Protein AF-A0A9E4L6U8-F1 (afdb_monomer)

Radius of gyration: 39.0 Å; Cα contacts (8 Å, |Δi|>4): 25; chains: 1; bounding box: 118×42×71 Å

Sequence (115 aa):
EVFLGHSITQQKNVSEQTAHKIDLEVRKIIDEAYGRARGILTDNLESLHRLANALLEYESLNGEEIAAVLKGEAVARPDDDEPVVTQGRRGTVPSSSRRKGKPPPDLEPHPQPGS

Secondary structure (DSSP, 8-state):
-----SSS-------HHHHHHHHHHHHHHHHHHHHHHHHHHHHTHHHHHHHHHHHHHHS---HHHHHHHHHTPPP--TTTTS---------S---------PPPP----PPPPP-

Foldseek 3Di:
DDDPDDPDPPPVPQDPVRVVVVVVVVVVVVVVVVVVVVVVCVVLVVLVVLVVVLCVVPVDDDPVQSVCSSVVHHRDDPPPPDPPPPPDDDDPDDDDDDDDDDDDDDDDDDDDDDD

Nearest PDB structures (foldseek):
  7wi4-assembly1_C  TM=8.867E-01  e=2.699E-02  Escherichia coli K-12
  6az0-assembly1_B  TM=8.946E-01  e=4.059E-02  Saccharomyces cerevisiae RM11-1a
  8xqx-assembly1_B  TM=6.616E-01  e=9.182E-02  Chlamydomonas reinhardtii

pLDDT: mean 76.44, std 20.66, range [40.47, 98.69]

Structure (mmCIF, N/CA/C/O backbone):
data_AF-A0A9E4L6U8-F1
#
_entry.id   AF-A0A9E4L6U8-F1
#
loop_
_atom_site.group_PDB
_atom_site.id
_atom_site.type_symbol
_atom_site.label_atom_id
_atom_site.label_alt_id
_atom_site.label_comp_id
_atom_site.label_asym_id
_atom_site.label_entity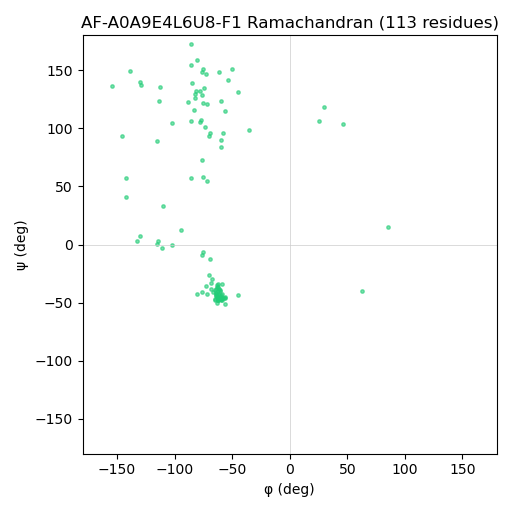_id
_atom_site.label_seq_id
_atom_site.pdbx_PDB_ins_code
_atom_site.Cartn_x
_atom_site.Cartn_y
_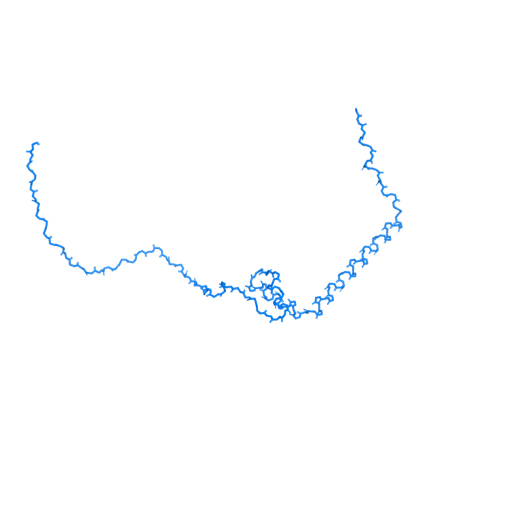atom_site.Cartn_z
_atom_site.occupancy
_atom_site.B_iso_or_equiv
_atom_site.auth_seq_id
_atom_site.auth_comp_id
_atom_site.auth_asym_id
_atom_site.auth_atom_id
_atom_site.pdbx_PDB_model_num
ATOM 1 N N . GLU A 1 1 ? 8.497 18.665 49.519 1.00 40.56 1 GLU A N 1
ATOM 2 C CA . GLU A 1 1 ? 7.854 17.354 49.309 1.00 40.56 1 GLU A CA 1
ATOM 3 C C . GLU A 1 1 ? 6.754 17.473 48.259 1.00 40.56 1 GLU A C 1
ATOM 5 O O . GLU A 1 1 ? 6.085 18.494 48.216 1.00 40.56 1 GLU A O 1
ATOM 10 N N . VAL A 1 2 ? 6.691 16.453 47.394 1.00 48.38 2 VAL A N 1
ATOM 11 C CA . VAL A 1 2 ? 5.609 15.944 46.521 1.00 48.38 2 VAL A CA 1
ATOM 12 C C . VAL A 1 2 ? 4.546 16.914 45.977 1.00 48.38 2 VAL A C 1
ATOM 14 O O . VAL A 1 2 ? 3.687 17.370 46.714 1.00 48.38 2 VAL A O 1
ATOM 17 N N . PHE A 1 3 ? 4.475 17.036 44.644 1.00 48.69 3 PHE A N 1
ATOM 18 C CA . PHE A 1 3 ? 3.198 17.183 43.920 1.00 48.69 3 PHE A CA 1
ATOM 19 C C . PHE A 1 3 ? 3.232 16.402 42.589 1.00 48.69 3 PHE A C 1
ATOM 21 O O . PHE A 1 3 ? 3.046 16.928 41.496 1.00 48.69 3 PHE A O 1
ATOM 28 N N . LEU A 1 4 ? 3.494 15.095 42.695 1.00 59.97 4 LEU A N 1
ATOM 29 C CA . LEU A 1 4 ? 3.406 14.111 41.608 1.00 59.97 4 LEU A CA 1
ATOM 30 C C . LEU A 1 4 ? 1.960 13.586 41.499 1.00 59.97 4 LEU A C 1
ATOM 32 O O . LEU A 1 4 ? 1.704 12.403 41.692 1.00 59.97 4 LEU A O 1
ATOM 36 N N . GLY A 1 5 ? 0.995 14.490 41.307 1.00 57.69 5 GLY A N 1
ATOM 37 C CA . GLY A 1 5 ? -0.426 14.181 41.524 1.00 57.69 5 GLY A CA 1
ATOM 38 C C . GLY A 1 5 ? -1.399 14.603 40.427 1.00 57.69 5 GLY A C 1
ATOM 39 O O . GLY A 1 5 ? -2.593 14.412 40.613 1.00 57.69 5 GLY A O 1
ATOM 40 N N . HIS A 1 6 ? -0.943 15.174 39.305 1.00 53.38 6 HIS A N 1
ATOM 41 C CA . HIS A 1 6 ? -1.864 15.697 38.280 1.00 53.38 6 HIS A CA 1
ATOM 42 C C . HIS A 1 6 ? -1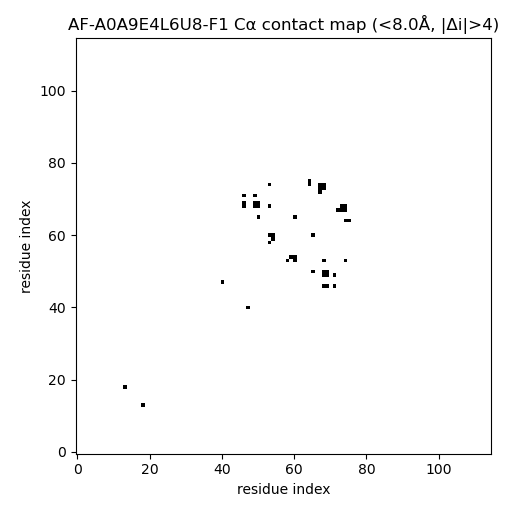.835 14.980 36.923 1.00 53.38 6 HIS A C 1
ATOM 44 O O . HIS 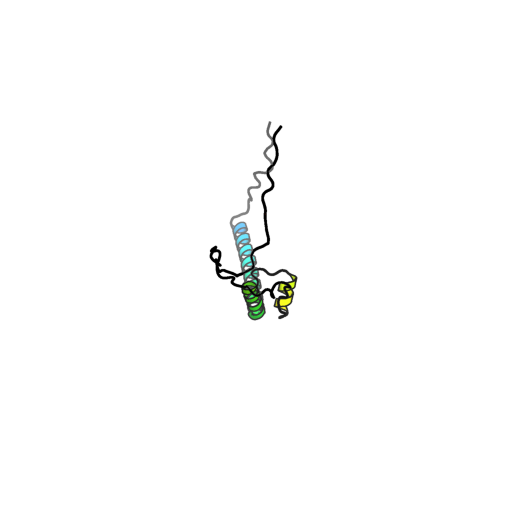A 1 6 ? -2.575 15.371 36.026 1.00 53.38 6 HIS A O 1
ATOM 50 N N . SER A 1 7 ? -1.039 13.914 36.763 1.00 54.62 7 SER A N 1
ATOM 51 C CA . SER A 1 7 ? -0.855 13.287 35.438 1.00 54.62 7 SER A CA 1
ATOM 52 C C . SER A 1 7 ? -1.041 11.767 35.387 1.00 54.62 7 SER A C 1
ATOM 54 O O . SER A 1 7 ? -0.783 11.180 34.343 1.00 54.62 7 SER A O 1
ATOM 56 N N . ILE A 1 8 ? -1.497 11.112 36.464 1.00 56.06 8 ILE A N 1
ATOM 57 C CA . ILE A 1 8 ? -1.632 9.636 36.505 1.00 56.06 8 ILE A CA 1
ATOM 58 C C . ILE A 1 8 ? -3.074 9.116 36.640 1.00 56.06 8 ILE A C 1
ATOM 60 O O . ILE A 1 8 ? -3.297 7.911 36.605 1.00 56.06 8 ILE A O 1
ATOM 64 N N . THR A 1 9 ? -4.085 9.987 36.694 1.00 52.75 9 THR A N 1
ATOM 65 C CA . THR A 1 9 ? -5.476 9.550 36.940 1.00 52.75 9 THR A CA 1
ATOM 66 C C . THR A 1 9 ? -6.538 10.306 36.143 1.00 52.75 9 THR A C 1
ATOM 68 O O . THR A 1 9 ? -7.658 10.483 36.612 1.00 52.75 9 THR A O 1
ATOM 71 N N . GLN A 1 10 ? -6.290 10.612 34.865 1.00 53.94 10 GLN A N 1
ATOM 72 C CA . GLN A 1 10 ? -7.402 10.431 33.922 1.00 53.94 10 GLN A CA 1
ATOM 73 C C . GLN A 1 10 ? -7.530 8.932 33.643 1.00 53.94 10 GLN A C 1
ATOM 75 O O . GLN A 1 10 ? -7.169 8.433 32.579 1.00 53.94 10 GLN A O 1
ATOM 80 N N . GLN A 1 11 ? -8.042 8.190 34.631 1.00 58.09 11 GLN A N 1
ATOM 81 C CA . GLN A 1 11 ? -8.728 6.948 34.312 1.00 58.09 11 GLN A CA 1
ATOM 82 C C . GLN A 1 11 ? -9.836 7.339 33.339 1.00 58.09 11 GLN A C 1
ATOM 84 O O . GLN A 1 11 ? -10.712 8.144 33.661 1.00 58.09 11 GLN A O 1
ATOM 89 N N . LYS A 1 12 ? -9.726 6.844 32.107 1.00 59.69 12 LYS A N 1
ATOM 90 C CA . LYS A 1 12 ? -10.744 6.996 31.078 1.00 59.69 12 LYS A CA 1
ATOM 91 C C . LYS A 1 12 ? -12.030 6.385 31.631 1.00 59.69 12 LYS A C 1
ATOM 93 O O . LYS A 1 12 ? -12.223 5.180 31.540 1.00 59.69 12 LYS A O 1
ATOM 98 N N . ASN A 1 13 ? -12.903 7.215 32.198 1.00 60.69 13 ASN A N 1
ATOM 99 C CA . ASN A 1 13 ? -14.271 6.853 32.566 1.00 60.69 13 ASN A CA 1
ATOM 100 C C . ASN A 1 13 ? -15.111 6.712 31.284 1.00 60.69 13 ASN A C 1
ATOM 102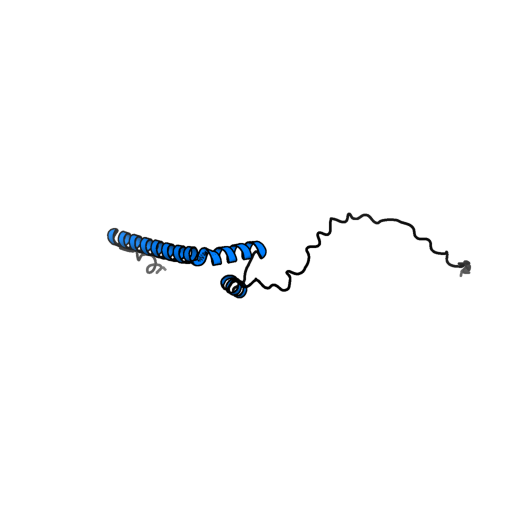 O O . ASN A 1 13 ? -16.102 7.408 31.082 1.00 60.69 13 ASN A O 1
ATOM 106 N N . VAL A 1 14 ? -14.652 5.875 30.357 1.00 64.50 14 VAL A N 1
ATOM 107 C CA . VAL A 1 14 ? -15.374 5.530 29.139 1.00 64.50 14 VAL A CA 1
ATOM 108 C C . VAL A 1 14 ? -16.245 4.343 29.515 1.00 64.50 14 VAL A C 1
ATOM 110 O O . VAL A 1 14 ? -15.741 3.340 30.012 1.00 64.50 14 VAL A O 1
ATOM 113 N N . SER A 1 15 ? -17.560 4.468 29.338 1.00 83.12 15 SER A N 1
ATOM 114 C CA . SER A 1 15 ? -18.463 3.350 29.610 1.00 83.12 15 SER A CA 1
ATOM 115 C C . SER A 1 15 ? -18.134 2.168 28.694 1.00 83.12 15 SER A C 1
ATOM 117 O O . SER A 1 15 ? -17.746 2.380 27.546 1.00 83.12 15 SER A O 1
ATOM 119 N N . GLU A 1 16 ? -18.352 0.938 29.163 1.00 86.00 16 GLU A N 1
ATOM 120 C CA . GLU A 1 16 ? -18.229 -0.298 28.363 1.00 86.00 16 GLU A CA 1
ATOM 121 C C . GLU A 1 16 ? -18.897 -0.165 26.987 1.00 86.00 16 GLU A C 1
ATOM 123 O O . GLU A 1 16 ? -18.317 -0.477 25.951 1.00 86.00 16 GLU A O 1
ATOM 128 N N . GLN A 1 17 ? -20.098 0.419 26.950 1.00 88.56 17 GLN A N 1
ATOM 129 C CA . GLN A 1 17 ? -20.824 0.658 25.703 1.00 88.56 17 GLN A CA 1
ATOM 130 C C . GLN A 1 17 ? -20.085 1.615 24.753 1.00 88.56 17 GLN A C 1
ATOM 132 O O . GLN A 1 17 ? -20.153 1.460 23.535 1.00 88.56 17 GLN A O 1
ATOM 137 N N . THR A 1 18 ? -19.408 2.628 25.291 1.00 90.94 18 THR A N 1
ATOM 138 C CA . THR A 1 18 ? -18.637 3.588 24.494 1.00 90.94 18 THR A CA 1
ATOM 139 C C . THR A 1 18 ? -17.322 2.971 24.025 1.00 90.94 18 THR A C 1
ATOM 141 O O . THR A 1 18 ? -16.969 3.143 22.863 1.00 90.94 18 THR A O 1
ATOM 144 N N . ALA A 1 19 ? -16.641 2.200 24.878 1.00 92.62 19 ALA A N 1
ATOM 145 C CA . ALA A 1 19 ? -15.444 1.446 24.506 1.00 92.62 19 ALA A CA 1
ATOM 146 C C . ALA A 1 19 ? -15.750 0.448 23.378 1.00 92.62 19 ALA A C 1
ATOM 148 O O . ALA A 1 19 ? -15.076 0.450 22.353 1.00 92.62 19 ALA A O 1
ATOM 149 N N . HIS A 1 20 ? -16.858 -0.289 23.492 1.00 94.25 20 HIS A N 1
ATOM 150 C CA . HIS A 1 20 ? -17.309 -1.211 22.455 1.00 94.25 20 HIS A CA 1
ATOM 151 C C . HIS A 1 20 ? -17.569 -0.516 21.110 1.00 94.25 20 HIS A C 1
ATOM 153 O O . HIS A 1 20 ? -17.168 -1.016 20.061 1.00 94.25 20 HIS A O 1
ATOM 159 N N . LYS A 1 21 ? -18.205 0.665 21.121 1.00 96.94 21 LYS A N 1
ATOM 160 C CA . LYS A 1 21 ? -18.409 1.463 19.898 1.00 96.94 21 LYS A CA 1
ATOM 161 C C . LYS A 1 21 ? -17.084 1.891 19.267 1.00 96.94 21 LYS A C 1
ATOM 163 O O . LYS A 1 21 ? -16.966 1.848 18.048 1.00 96.94 21 LYS A O 1
ATOM 168 N N . ILE A 1 22 ? -16.100 2.283 20.079 1.00 95.94 22 ILE A N 1
ATOM 169 C CA . ILE A 1 22 ? -14.766 2.651 19.589 1.00 95.94 22 ILE A CA 1
ATOM 170 C C . ILE A 1 22 ? -14.109 1.451 18.904 1.00 95.94 22 ILE A C 1
ATOM 172 O O . ILE A 1 22 ? -13.643 1.588 17.776 1.00 95.94 22 ILE A O 1
ATOM 176 N N . ASP A 1 23 ? -14.123 0.276 19.532 1.00 96.44 23 ASP A N 1
ATOM 177 C CA . ASP A 1 23 ? -13.506 -0.928 18.965 1.00 96.44 23 ASP A CA 1
ATOM 178 C C . ASP A 1 23 ? -14.144 -1.338 17.630 1.00 96.44 23 ASP A C 1
ATOM 180 O O . ASP A 1 23 ? -13.443 -1.748 16.700 1.00 96.44 23 ASP A O 1
ATOM 184 N N . LEU A 1 24 ? -15.469 -1.197 17.509 1.00 98.00 24 LEU A N 1
ATOM 185 C CA . LEU A 1 24 ? -16.182 -1.459 16.258 1.00 98.00 24 LEU A CA 1
ATOM 186 C C . LEU A 1 24 ? -15.753 -0.505 15.138 1.00 98.00 24 LEU A C 1
ATOM 188 O O . LEU A 1 24 ? -15.492 -0.961 14.025 1.00 98.00 24 LEU A O 1
ATOM 192 N N . GLU A 1 25 ? -15.637 0.793 15.420 1.00 98.12 25 GLU A N 1
ATOM 193 C CA . GLU A 1 25 ? -15.187 1.766 14.417 1.00 98.12 25 GLU A CA 1
ATOM 194 C C . GLU A 1 25 ? -13.716 1.564 14.043 1.00 98.12 25 GLU A C 1
ATOM 196 O O . GLU A 1 25 ? -13.364 1.642 12.868 1.00 98.12 25 GLU A O 1
ATOM 201 N N . VAL A 1 26 ? -12.855 1.221 15.007 1.00 98.38 26 VAL A N 1
ATOM 202 C CA . VAL A 1 26 ? -11.453 0.880 14.726 1.00 98.38 26 VAL A CA 1
ATOM 203 C C . VAL A 1 26 ? -11.373 -0.321 13.787 1.00 98.38 26 VAL A C 1
ATOM 205 O O . VAL A 1 26 ? -10.656 -0.266 12.787 1.00 98.38 26 VAL A O 1
ATOM 208 N N . ARG A 1 27 ? -12.135 -1.388 14.062 1.00 98.44 27 ARG A N 1
ATOM 209 C CA . ARG A 1 27 ? -12.191 -2.562 13.181 1.00 98.44 27 ARG A CA 1
ATOM 210 C C . ARG A 1 27 ? -12.662 -2.182 11.783 1.00 98.44 27 ARG A C 1
ATOM 212 O O . ARG A 1 27 ? -12.003 -2.539 10.813 1.00 98.44 27 ARG A O 1
ATOM 219 N N . LYS A 1 28 ? -13.747 -1.417 11.683 1.00 98.56 28 LYS A N 1
ATOM 220 C CA . LYS A 1 28 ? -14.290 -0.960 10.403 1.00 98.56 28 LYS A CA 1
ATOM 221 C C . LYS A 1 28 ? -13.250 -0.189 9.583 1.00 98.56 28 LYS A C 1
ATOM 223 O O . LYS A 1 28 ? -13.072 -0.486 8.407 1.00 98.56 28 LYS A O 1
ATOM 228 N N . ILE A 1 29 ? -12.521 0.742 10.202 1.00 98.69 29 ILE A N 1
ATOM 229 C CA . ILE A 1 29 ? -11.460 1.509 9.530 1.00 98.69 29 ILE A CA 1
ATOM 230 C C . ILE A 1 29 ? -10.363 0.580 8.995 1.00 98.69 29 ILE A C 1
ATOM 232 O O . ILE A 1 29 ? -9.898 0.758 7.867 1.00 98.69 29 ILE A O 1
ATOM 236 N N . ILE A 1 30 ? -9.943 -0.408 9.791 1.00 98.62 30 ILE A N 1
ATOM 237 C CA . ILE A 1 30 ? -8.909 -1.370 9.391 1.00 98.62 30 ILE A CA 1
ATOM 238 C C . ILE A 1 30 ? -9.397 -2.235 8.227 1.00 98.62 30 ILE A C 1
ATOM 240 O O . ILE A 1 30 ? -8.676 -2.376 7.240 1.00 98.62 30 ILE A O 1
ATOM 244 N N . ASP A 1 31 ? -10.615 -2.766 8.309 1.00 98.62 31 ASP A N 1
ATOM 245 C CA . ASP A 1 31 ? -11.191 -3.627 7.274 1.00 98.62 31 ASP A CA 1
ATOM 246 C C . ASP A 1 31 ? -11.368 -2.866 5.950 1.00 98.62 31 ASP A C 1
ATOM 248 O O . ASP A 1 31 ? -11.019 -3.374 4.882 1.00 98.62 31 ASP A O 1
ATOM 252 N N . GLU A 1 32 ? -11.826 -1.612 6.005 1.00 98.69 32 GLU A N 1
ATOM 253 C CA . GLU A 1 32 ? -11.928 -0.735 4.835 1.00 98.69 32 GLU A CA 1
ATOM 254 C C . GLU A 1 32 ? -10.550 -0.420 4.237 1.00 98.69 32 GLU A C 1
ATOM 256 O O . GLU A 1 32 ? -10.366 -0.480 3.019 1.00 98.69 32 GLU A O 1
ATOM 261 N N . ALA A 1 33 ? -9.554 -0.099 5.069 1.00 98.62 33 ALA A N 1
ATOM 262 C CA . ALA A 1 33 ? -8.195 0.166 4.606 1.00 98.62 33 ALA A CA 1
ATOM 263 C C . ALA A 1 33 ? -7.559 -1.075 3.963 1.00 98.62 33 ALA A C 1
ATOM 265 O O . ALA A 1 33 ? -6.959 -0.965 2.892 1.00 98.62 33 ALA A O 1
ATOM 266 N N . TYR A 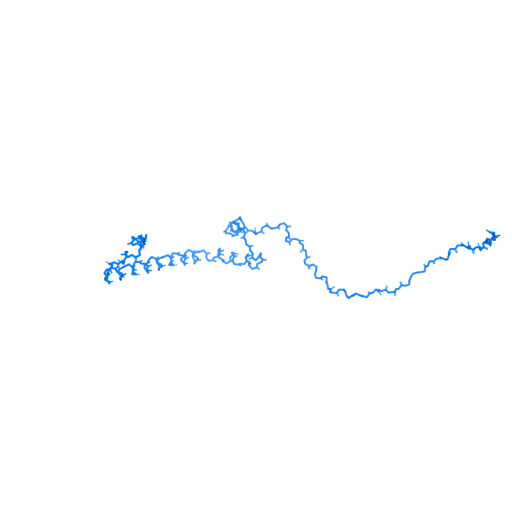1 34 ? -7.738 -2.249 4.571 1.00 98.62 34 TYR A N 1
ATOM 267 C CA . TYR A 1 34 ? -7.283 -3.523 4.026 1.00 98.62 34 TYR A CA 1
ATOM 268 C C . TYR A 1 34 ? -7.964 -3.830 2.691 1.00 98.62 34 TYR A C 1
ATOM 270 O O . TYR A 1 34 ? -7.286 -4.146 1.714 1.00 98.62 34 TYR A O 1
ATOM 278 N N . GLY A 1 35 ? -9.290 -3.681 2.623 1.00 98.62 35 GLY A N 1
ATOM 279 C CA . GLY A 1 35 ? -10.062 -3.878 1.400 1.00 98.62 35 GLY A CA 1
ATOM 280 C C . GLY A 1 35 ? -9.580 -2.976 0.265 1.00 98.62 35 GLY A C 1
ATOM 281 O O . GLY A 1 35 ? -9.336 -3.462 -0.838 1.00 98.62 35 GLY A O 1
ATOM 282 N N . ARG A 1 36 ? -9.352 -1.685 0.546 1.00 98.62 36 ARG A N 1
ATOM 283 C CA . ARG A 1 36 ? -8.788 -0.740 -0.431 1.00 98.62 36 ARG A CA 1
ATOM 284 C C . ARG A 1 36 ? -7.382 -1.133 -0.873 1.00 98.62 36 ARG A C 1
ATOM 286 O O . ARG A 1 36 ? -7.120 -1.152 -2.070 1.00 98.62 36 ARG A O 1
ATOM 293 N N . ALA A 1 37 ? -6.488 -1.454 0.063 1.00 98.44 37 ALA A N 1
ATOM 294 C CA . ALA A 1 37 ? -5.117 -1.843 -0.260 1.00 98.44 37 ALA A CA 1
ATOM 295 C C . ALA A 1 37 ? -5.085 -3.112 -1.122 1.00 98.44 37 ALA A C 1
ATOM 297 O O . ALA A 1 37 ? -4.422 -3.143 -2.156 1.00 98.44 37 ALA A O 1
ATOM 298 N N . ARG A 1 38 ? -5.861 -4.132 -0.738 1.00 98.44 38 ARG A N 1
ATOM 299 C CA . ARG A 1 38 ? -6.008 -5.368 -1.508 1.00 98.44 38 ARG A CA 1
ATOM 300 C C . ARG A 1 38 ? -6.562 -5.090 -2.901 1.00 98.44 38 ARG A C 1
ATOM 302 O O . ARG A 1 38 ? -5.990 -5.602 -3.851 1.00 98.44 38 ARG A O 1
ATOM 309 N N . GLY A 1 39 ? -7.607 -4.267 -3.015 1.00 98.62 39 GLY A N 1
ATOM 310 C CA . GLY A 1 39 ? -8.182 -3.858 -4.300 1.00 98.62 39 GLY A CA 1
ATOM 311 C C . GLY A 1 39 ? -7.143 -3.212 -5.216 1.00 98.62 39 GLY A C 1
ATOM 312 O O . GLY A 1 39 ? -6.928 -3.685 -6.324 1.00 98.62 39 GLY A O 1
ATOM 313 N N . ILE A 1 40 ? -6.404 -2.218 -4.715 1.00 98.31 40 ILE A N 1
ATOM 314 C CA . ILE A 1 40 ? -5.332 -1.554 -5.475 1.00 98.31 40 ILE A CA 1
ATOM 315 C C . ILE A 1 40 ? -4.288 -2.568 -5.963 1.00 98.31 40 ILE A C 1
ATOM 317 O O . ILE A 1 40 ? -3.888 -2.519 -7.125 1.00 98.31 40 ILE A O 1
ATOM 321 N N . LEU A 1 41 ? -3.856 -3.496 -5.103 1.00 97.81 41 LEU A N 1
ATOM 322 C CA . LEU A 1 41 ? -2.867 -4.512 -5.470 1.00 97.81 41 LEU A CA 1
ATOM 323 C C . LEU A 1 41 ? -3.401 -5.505 -6.510 1.00 97.81 41 LEU A C 1
ATOM 325 O O . LEU A 1 41 ? -2.671 -5.865 -7.429 1.00 97.81 41 LEU A O 1
ATOM 329 N N . THR A 1 42 ? -4.657 -5.943 -6.385 1.00 97.56 42 THR A N 1
ATOM 330 C CA . THR A 1 42 ? -5.271 -6.887 -7.331 1.00 97.56 42 THR A CA 1
ATOM 331 C C . THR A 1 42 ? -5.594 -6.247 -8.673 1.00 97.56 42 THR A C 1
ATOM 333 O O . THR A 1 42 ? -5.426 -6.893 -9.701 1.00 97.56 42 THR A O 1
ATOM 336 N N . ASP A 1 43 ? -6.005 -4.981 -8.686 1.00 98.19 43 ASP A N 1
ATOM 337 C CA . ASP A 1 43 ? -6.302 -4.253 -9.923 1.00 98.19 43 ASP A CA 1
ATOM 338 C C . ASP A 1 43 ? -5.015 -3.958 -10.714 1.00 98.19 43 ASP A C 1
ATOM 340 O O . ASP A 1 43 ? -5.035 -3.862 -11.938 1.00 98.19 43 ASP A O 1
ATOM 344 N N . ASN A 1 44 ? -3.874 -3.874 -10.019 1.00 96.88 44 ASN A N 1
ATOM 345 C CA . ASN A 1 44 ? -2.548 -3.620 -10.590 1.00 96.88 44 ASN A CA 1
ATOM 346 C C . ASN A 1 44 ? -1.636 -4.859 -10.526 1.00 96.88 44 ASN A C 1
ATOM 348 O O . ASN A 1 44 ? -0.420 -4.734 -10.369 1.00 96.88 44 ASN A O 1
ATOM 352 N N . LEU A 1 45 ? -2.212 -6.060 -10.642 1.00 97.38 45 LEU A N 1
ATOM 353 C CA . LEU A 1 45 ? -1.500 -7.329 -10.439 1.00 97.38 45 LEU A CA 1
ATOM 354 C C . LEU A 1 45 ? -0.303 -7.510 -11.383 1.00 97.38 45 LEU A C 1
ATOM 356 O 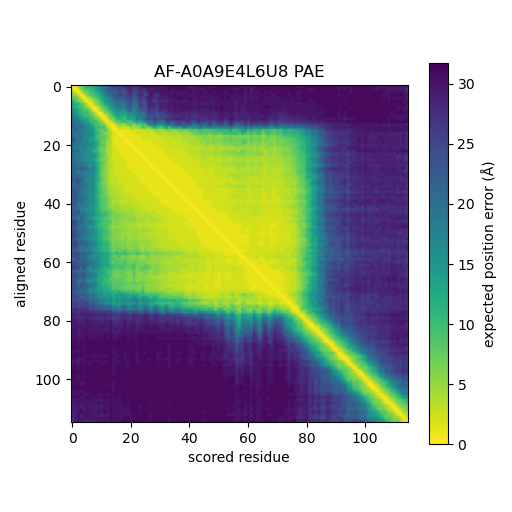O . LEU A 1 45 ? 0.728 -8.052 -10.992 1.00 97.38 45 LEU A O 1
ATOM 360 N N . GLU A 1 46 ? -0.408 -7.010 -12.614 1.00 96.06 46 GLU A N 1
ATOM 361 C CA . GLU A 1 46 ? 0.694 -7.040 -13.575 1.00 96.06 46 GLU A CA 1
ATOM 362 C C . GLU A 1 46 ? 1.881 -6.183 -13.107 1.00 96.06 46 GLU A C 1
ATOM 364 O O . GLU A 1 46 ? 3.017 -6.654 -13.072 1.00 96.06 46 GLU A O 1
ATOM 369 N N . SER A 1 47 ? 1.619 -4.947 -12.674 1.00 95.81 47 SER A N 1
ATOM 370 C CA . SER A 1 47 ? 2.632 -4.046 -12.114 1.00 95.81 47 SER A CA 1
ATOM 371 C C . SER A 1 47 ? 3.248 -4.609 -10.829 1.00 95.81 47 SER A C 1
ATOM 373 O O . SER A 1 47 ? 4.453 -4.484 -10.616 1.00 95.81 47 SER A O 1
ATOM 375 N N . LEU A 1 48 ? 2.442 -5.278 -9.995 1.00 97.19 48 LEU A N 1
ATOM 376 C CA . LEU A 1 48 ? 2.911 -5.980 -8.800 1.00 97.19 48 LEU A CA 1
ATOM 377 C C . LEU A 1 48 ? 3.894 -7.102 -9.157 1.00 97.19 48 LEU A C 1
ATOM 379 O O . LEU A 1 48 ? 4.958 -7.197 -8.550 1.00 97.19 48 LEU A O 1
ATOM 383 N N . HIS A 1 49 ? 3.570 -7.927 -10.156 1.00 97.19 49 HIS A N 1
ATOM 384 C CA . HIS A 1 49 ? 4.470 -8.977 -10.635 1.00 97.19 49 HIS A CA 1
ATOM 385 C C . HIS A 1 49 ? 5.749 -8.404 -11.252 1.00 97.19 49 HIS A C 1
ATOM 387 O O . HIS A 1 49 ? 6.827 -8.942 -11.009 1.00 97.19 49 HIS A O 1
ATOM 393 N N . ARG A 1 50 ? 5.662 -7.295 -11.999 1.00 95.88 50 ARG A N 1
ATOM 394 C CA . ARG A 1 50 ? 6.846 -6.601 -12.530 1.00 95.88 50 ARG A CA 1
ATOM 395 C C . ARG A 1 50 ? 7.782 -6.137 -11.413 1.00 95.88 50 ARG A C 1
ATOM 397 O O . ARG A 1 50 ? 8.973 -6.423 -11.475 1.00 95.88 50 ARG A O 1
ATOM 404 N N . LEU A 1 51 ? 7.247 -5.501 -10.369 1.00 96.25 51 LEU A N 1
ATOM 405 C CA . LEU A 1 51 ? 8.035 -5.094 -9.200 1.00 96.25 51 LEU A CA 1
ATOM 406 C C . LEU A 1 51 ? 8.642 -6.288 -8.459 1.00 96.25 51 LEU A C 1
ATOM 408 O O . LEU A 1 51 ? 9.806 -6.232 -8.072 1.00 96.25 51 LEU A O 1
ATOM 412 N N . ALA A 1 52 ? 7.882 -7.370 -8.280 1.00 96.38 52 ALA A N 1
ATOM 413 C CA . ALA A 1 52 ? 8.381 -8.578 -7.629 1.00 96.38 52 ALA A CA 1
ATOM 414 C C . ALA A 1 52 ? 9.548 -9.203 -8.408 1.00 96.38 52 ALA A C 1
ATOM 416 O O . ALA A 1 52 ? 10.567 -9.536 -7.810 1.00 96.38 52 ALA A O 1
ATOM 417 N N . ASN A 1 53 ? 9.431 -9.308 -9.733 1.00 95.25 53 ASN A N 1
ATOM 418 C CA . ASN A 1 53 ? 10.502 -9.829 -10.583 1.00 95.25 53 ASN A CA 1
ATOM 419 C C . ASN A 1 53 ? 11.743 -8.931 -10.549 1.00 95.25 53 ASN A C 1
ATOM 421 O O . ASN A 1 53 ? 12.846 -9.438 -10.383 1.00 95.25 53 ASN A O 1
ATOM 425 N N . ALA A 1 54 ? 11.565 -7.610 -10.620 1.00 94.31 54 ALA A N 1
ATOM 426 C CA . ALA A 1 54 ? 12.677 -6.672 -10.504 1.00 94.31 54 ALA A CA 1
ATOM 427 C C . ALA A 1 54 ? 13.389 -6.793 -9.142 1.00 94.31 54 ALA A C 1
ATOM 429 O O . ALA A 1 54 ? 14.611 -6.781 -9.080 1.00 94.31 54 ALA A O 1
ATOM 430 N N . LEU A 1 55 ? 12.656 -6.984 -8.041 1.00 95.00 55 LEU A N 1
ATOM 431 C CA . LEU A 1 55 ? 13.268 -7.214 -6.725 1.00 95.00 55 LEU A CA 1
ATOM 432 C C . LEU A 1 55 ? 14.004 -8.557 -6.625 1.00 95.00 55 LEU A C 1
ATOM 434 O O . LEU A 1 55 ? 14.973 -8.650 -5.879 1.00 95.00 55 LEU A O 1
ATOM 438 N N . LEU A 1 56 ? 13.576 -9.587 -7.359 1.00 94.75 56 LEU A N 1
ATOM 439 C CA . LEU A 1 56 ? 14.308 -10.857 -7.425 1.00 94.75 56 LEU A CA 1
ATOM 440 C C . LEU A 1 56 ? 15.642 -10.719 -8.166 1.00 94.75 56 LEU A C 1
ATOM 442 O O . LEU A 1 56 ? 16.594 -11.412 -7.820 1.00 94.75 56 LEU A O 1
ATOM 446 N N . GLU A 1 57 ? 15.705 -9.845 -9.168 1.00 91.81 57 GLU A N 1
ATOM 447 C CA . GLU A 1 57 ? 16.914 -9.592 -9.956 1.00 91.81 57 GLU A CA 1
ATOM 448 C C . GLU A 1 57 ? 17.883 -8.638 -9.242 1.00 91.81 57 GLU A C 1
ATOM 450 O O . GLU A 1 57 ? 19.082 -8.898 -9.193 1.00 91.81 57 GLU A O 1
ATOM 455 N N . TYR A 1 58 ? 17.356 -7.575 -8.627 1.00 91.88 58 TYR A N 1
ATOM 456 C CA . TYR A 1 58 ? 18.148 -6.446 -8.126 1.00 91.88 58 TYR A CA 1
ATOM 457 C C . TYR A 1 58 ? 18.223 -6.317 -6.598 1.00 91.88 58 TYR A C 1
ATOM 459 O O . TYR A 1 58 ? 18.899 -5.403 -6.115 1.00 91.88 58 TYR A O 1
ATOM 467 N N . GLU A 1 59 ? 17.531 -7.190 -5.851 1.00 93.81 59 GLU A N 1
ATOM 468 C CA . GLU A 1 59 ? 17.392 -7.259 -4.377 1.00 93.81 59 GLU A CA 1
ATOM 469 C C . GLU A 1 59 ? 16.714 -6.046 -3.712 1.00 93.81 59 GLU A C 1
ATOM 471 O O . GLU A 1 59 ? 15.909 -6.183 -2.791 1.00 93.81 59 GLU A O 1
ATOM 476 N N . SER A 1 60 ? 17.024 -4.840 -4.168 1.00 93.62 60 SER A N 1
ATOM 477 C CA . SER A 1 60 ? 16.501 -3.567 -3.684 1.00 93.62 60 SER A CA 1
ATOM 478 C C . SER A 1 60 ? 16.204 -2.663 -4.868 1.00 93.62 60 SER A C 1
ATOM 480 O O . SER A 1 60 ? 16.895 -2.743 -5.876 1.00 93.62 60 SER A O 1
ATOM 482 N N . LEU A 1 61 ? 15.213 -1.782 -4.742 1.00 94.00 61 LEU A N 1
ATOM 483 C CA . LEU A 1 61 ? 14.899 -0.761 -5.742 1.00 94.00 61 LEU A CA 1
ATOM 484 C C . LEU A 1 61 ? 14.773 0.604 -5.067 1.00 94.00 61 LEU A C 1
ATOM 486 O O . LEU A 1 61 ? 14.196 0.719 -3.982 1.00 94.00 61 LEU A O 1
ATOM 490 N N . ASN A 1 62 ? 15.288 1.642 -5.713 1.00 94.44 62 ASN A N 1
ATOM 491 C CA . ASN A 1 62 ? 15.074 3.027 -5.315 1.00 94.44 62 ASN A CA 1
ATOM 492 C C . ASN A 1 62 ? 13.765 3.585 -5.919 1.00 94.44 62 ASN A C 1
ATOM 494 O O . ASN A 1 62 ? 13.096 2.940 -6.727 1.00 94.44 62 ASN A O 1
ATOM 498 N N . GLY A 1 63 ? 13.363 4.793 -5.514 1.00 94.88 63 GLY A N 1
ATOM 499 C CA . GLY A 1 63 ? 12.087 5.379 -5.945 1.00 94.88 63 GLY A CA 1
ATOM 500 C C . GLY A 1 63 ? 11.972 5.629 -7.456 1.00 94.88 63 GLY A C 1
ATOM 501 O O . GLY A 1 63 ? 10.884 5.479 -8.012 1.00 94.88 63 GLY A O 1
ATOM 502 N N . GLU A 1 64 ? 13.074 5.982 -8.122 1.00 93.94 64 GLU A N 1
ATOM 503 C CA . GLU A 1 64 ? 13.101 6.219 -9.571 1.00 93.94 64 GLU A CA 1
ATOM 504 C C . GLU A 1 64 ? 12.975 4.899 -10.340 1.00 93.94 64 GLU A C 1
ATOM 506 O O . GLU A 1 64 ? 12.171 4.799 -11.267 1.00 93.94 64 GLU A O 1
ATOM 511 N N . GLU A 1 65 ? 13.682 3.862 -9.886 1.00 93.88 65 GLU A N 1
ATOM 512 C CA . GLU A 1 65 ? 13.607 2.504 -10.433 1.00 93.88 65 GLU A CA 1
ATOM 513 C C . GLU A 1 65 ? 12.194 1.918 -10.280 1.00 93.88 65 GLU A C 1
ATOM 515 O O . GLU A 1 65 ? 11.645 1.365 -11.231 1.00 93.88 65 GLU A O 1
ATOM 520 N N . ILE A 1 66 ? 11.548 2.100 -9.121 1.00 95.19 66 ILE A N 1
ATOM 521 C CA . ILE A 1 66 ? 10.151 1.681 -8.913 1.00 95.19 66 ILE A CA 1
ATOM 522 C C . ILE A 1 66 ? 9.227 2.375 -9.921 1.00 95.19 66 ILE A C 1
ATOM 524 O O . ILE A 1 66 ? 8.375 1.724 -10.529 1.00 95.19 66 ILE A O 1
ATOM 528 N N . ALA A 1 67 ? 9.384 3.686 -10.121 1.00 95.12 67 ALA A N 1
ATOM 529 C CA . ALA A 1 67 ? 8.562 4.436 -11.066 1.00 95.12 67 ALA A CA 1
ATOM 530 C C . ALA A 1 6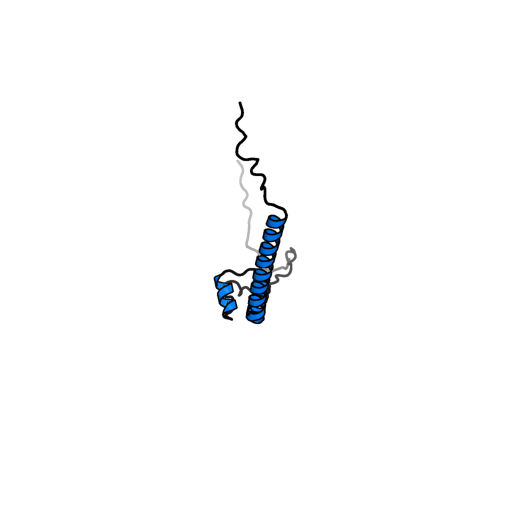7 ? 8.765 3.963 -12.516 1.00 95.12 67 ALA A C 1
ATOM 532 O O . ALA A 1 67 ? 7.787 3.881 -13.262 1.00 95.12 67 ALA A O 1
ATOM 533 N N . ALA A 1 68 ? 9.997 3.625 -12.901 1.00 94.12 68 ALA A N 1
ATOM 534 C CA . ALA A 1 68 ? 10.318 3.048 -14.205 1.00 94.12 68 ALA A CA 1
ATOM 535 C C . ALA A 1 68 ? 9.640 1.677 -14.394 1.00 94.12 68 ALA A C 1
ATOM 537 O O . ALA A 1 68 ? 8.878 1.482 -15.344 1.00 94.12 68 ALA A O 1
ATOM 538 N N . VAL A 1 69 ? 9.786 0.760 -13.431 1.00 94.50 69 VAL A N 1
ATOM 539 C CA . VAL A 1 69 ? 9.174 -0.583 -13.487 1.00 94.50 69 VAL A CA 1
ATOM 540 C C . VAL A 1 69 ? 7.645 -0.514 -13.559 1.00 94.50 69 VAL A C 1
ATOM 542 O O . VAL A 1 69 ? 7.007 -1.256 -14.317 1.00 94.50 69 VAL A O 1
ATOM 545 N N . LEU A 1 70 ? 7.031 0.418 -12.822 1.00 94.31 70 LEU A N 1
ATOM 546 C CA . LEU A 1 70 ? 5.587 0.660 -12.884 1.00 94.31 70 LEU A CA 1
ATOM 547 C C . LEU A 1 70 ? 5.133 1.135 -14.276 1.00 94.31 70 LEU A C 1
ATOM 549 O O . LEU A 1 70 ? 4.066 0.719 -14.735 1.00 94.31 70 LEU A O 1
ATOM 553 N N . LYS A 1 71 ? 5.953 1.925 -14.982 1.00 93.75 71 LYS A N 1
ATOM 554 C CA . LYS A 1 71 ? 5.725 2.326 -16.384 1.00 93.75 71 LYS A CA 1
ATOM 555 C C . LYS A 1 71 ? 6.030 1.220 -17.402 1.00 93.75 71 LYS A C 1
ATOM 557 O O . LYS A 1 71 ? 5.681 1.370 -18.568 1.00 93.75 71 LYS A O 1
ATOM 562 N N . GLY A 1 72 ? 6.628 0.109 -16.967 1.00 90.44 72 GLY A N 1
ATOM 563 C CA . GLY A 1 72 ? 7.053 -0.992 -17.836 1.00 90.44 72 GLY A CA 1
ATOM 564 C C . GLY A 1 72 ? 8.440 -0.787 -18.450 1.00 90.44 72 GLY A C 1
ATOM 565 O O . GLY A 1 72 ? 8.787 -1.470 -19.409 1.00 90.44 72 GLY A O 1
ATOM 566 N N . GLU A 1 73 ? 9.219 0.150 -17.915 1.00 90.19 73 GLU A N 1
ATOM 567 C CA . GLU A 1 73 ? 10.610 0.386 -18.295 1.00 90.19 73 GLU A CA 1
ATOM 568 C C . GLU A 1 73 ? 11.542 -0.547 -17.499 1.00 90.19 73 GLU A C 1
ATOM 570 O O . GLU A 1 73 ? 11.199 -1.012 -16.408 1.00 90.19 73 GLU A O 1
ATOM 575 N N . ALA A 1 74 ? 12.720 -0.838 -18.055 1.00 83.62 74 ALA A N 1
ATOM 576 C CA . ALA A 1 74 ? 13.738 -1.639 -17.379 1.00 83.62 74 ALA A CA 1
ATOM 577 C C . ALA A 1 74 ? 14.451 -0.829 -16.284 1.00 83.62 74 ALA A C 1
ATOM 579 O O . ALA A 1 74 ? 14.601 0.390 -16.390 1.00 83.62 74 ALA A O 1
ATOM 580 N N . VAL A 1 75 ? 14.922 -1.523 -15.246 1.00 85.94 75 VAL A N 1
ATOM 581 C CA . VAL A 1 75 ? 15.813 -0.943 -14.236 1.00 85.94 75 VAL A CA 1
ATOM 582 C C . VAL A 1 75 ? 17.176 -0.737 -14.893 1.00 85.94 75 VAL A C 1
ATOM 584 O O . VAL A 1 75 ? 17.761 -1.680 -15.413 1.00 85.94 75 VAL A O 1
ATOM 587 N N . ALA A 1 76 ? 17.664 0.501 -14.921 1.00 80.56 76 ALA A N 1
ATOM 588 C CA . ALA A 1 76 ? 18.953 0.826 -15.520 1.00 80.56 76 ALA A CA 1
ATOM 589 C C . ALA A 1 76 ? 20.000 1.004 -14.418 1.00 80.56 76 ALA A C 1
ATOM 591 O O . ALA A 1 76 ? 20.013 2.047 -13.759 1.00 80.56 76 ALA A O 1
ATOM 592 N N . ARG A 1 77 ? 20.894 0.021 -14.236 1.00 77.31 77 ARG A N 1
ATOM 593 C CA . ARG A 1 77 ? 22.092 0.193 -13.407 1.00 77.31 77 ARG A CA 1
ATOM 594 C C . ARG A 1 77 ? 23.350 0.152 -14.266 1.00 77.31 77 ARG A C 1
ATOM 596 O O . ARG A 1 77 ? 23.478 -0.710 -15.128 1.00 77.31 77 ARG A O 1
ATOM 603 N N . PRO A 1 78 ? 24.295 1.074 -14.038 1.00 65.88 78 PRO A N 1
ATOM 604 C CA . PRO A 1 78 ? 25.540 1.113 -14.795 1.00 65.88 78 PRO A CA 1
ATOM 605 C C . PRO A 1 78 ? 26.488 -0.068 -14.505 1.00 65.88 78 PRO A C 1
ATOM 607 O O . PRO A 1 78 ? 27.426 -0.258 -15.271 1.00 65.88 78 PRO A O 1
ATOM 610 N N . ASP A 1 79 ? 26.248 -0.858 -13.451 1.00 59.66 79 ASP A N 1
ATOM 611 C CA . ASP A 1 79 ? 27.148 -1.936 -13.006 1.00 59.66 79 ASP A CA 1
ATOM 612 C C . ASP A 1 79 ? 26.682 -3.359 -13.401 1.00 59.66 79 ASP A C 1
ATOM 614 O O . ASP A 1 79 ? 27.373 -4.333 -13.103 1.00 59.66 79 ASP A O 1
ATOM 618 N N . ASP A 1 80 ? 25.542 -3.508 -14.091 1.00 57.88 80 ASP A N 1
ATOM 619 C CA . ASP A 1 80 ? 24.981 -4.824 -14.469 1.00 57.88 80 ASP A CA 1
ATOM 620 C C . ASP A 1 80 ? 25.734 -5.508 -15.639 1.00 57.88 80 ASP A C 1
ATOM 622 O O . ASP A 1 80 ? 25.472 -6.669 -15.958 1.00 57.88 80 ASP A O 1
ATOM 626 N N . ASP A 1 81 ? 26.698 -4.814 -16.259 1.00 57.19 81 ASP A N 1
ATOM 627 C CA . ASP A 1 81 ? 27.542 -5.301 -17.366 1.00 57.19 81 ASP A CA 1
ATOM 628 C C . ASP A 1 81 ? 28.894 -5.900 -16.908 1.00 57.19 81 ASP A C 1
ATOM 630 O O . ASP A 1 81 ? 29.781 -6.144 -17.731 1.00 57.19 81 ASP A O 1
ATOM 634 N N . GLU A 1 82 ? 29.102 -6.168 -15.615 1.00 53.81 82 GLU A N 1
ATOM 635 C CA . GLU A 1 82 ? 30.253 -6.967 -15.171 1.00 53.81 82 GLU A CA 1
ATOM 636 C C . GLU A 1 82 ? 29.890 -8.464 -15.245 1.00 53.81 82 GLU A C 1
ATOM 638 O O . GLU A 1 82 ? 29.137 -8.967 -14.402 1.00 53.81 82 GLU A O 1
ATOM 643 N N . PRO A 1 83 ? 30.409 -9.238 -16.224 1.00 53.41 83 PRO A N 1
ATOM 644 C CA . PRO A 1 83 ? 30.206 -10.675 -16.218 1.00 53.41 83 PRO A CA 1
ATOM 645 C C . PRO A 1 83 ? 30.810 -11.224 -14.930 1.00 53.41 83 PRO A C 1
ATOM 647 O O . PRO A 1 83 ? 32.004 -11.056 -14.680 1.00 53.41 83 PRO A O 1
ATOM 650 N N . VAL A 1 84 ? 30.000 -11.918 -14.127 1.00 57.94 84 VAL A N 1
ATOM 651 C CA . VAL A 1 84 ? 30.470 -12.655 -12.952 1.00 57.94 84 VAL A CA 1
ATOM 652 C C . VAL A 1 84 ? 31.472 -13.706 -13.428 1.00 57.94 84 VAL A C 1
ATOM 654 O O . VAL A 1 84 ? 31.126 -14.842 -13.763 1.00 57.94 84 VAL A O 1
ATOM 657 N N . VAL A 1 85 ? 32.750 -13.334 -13.481 1.00 51.84 85 VAL A N 1
ATOM 658 C CA . VAL A 1 85 ? 33.836 -14.271 -13.713 1.00 51.84 85 VAL A CA 1
ATOM 659 C C . VAL A 1 85 ? 33.906 -15.112 -12.448 1.00 51.84 85 VAL A C 1
ATOM 661 O O . VAL A 1 85 ? 34.533 -14.730 -11.462 1.00 51.84 85 VAL A O 1
ATOM 664 N N . THR A 1 86 ? 33.265 -16.282 -12.466 1.00 54.56 86 THR A N 1
ATOM 665 C CA . THR A 1 86 ? 33.604 -17.382 -11.560 1.00 54.56 86 THR A CA 1
ATOM 666 C C . THR A 1 86 ? 35.068 -17.737 -11.830 1.00 54.56 86 THR A C 1
ATOM 668 O O . THR A 1 86 ? 35.403 -18.617 -12.623 1.00 54.56 86 THR A O 1
ATOM 671 N N . GLN A 1 87 ? 35.987 -16.999 -11.204 1.00 55.84 87 GLN A N 1
ATOM 672 C CA . GLN A 1 87 ? 37.377 -17.399 -11.106 1.00 55.84 87 GLN A CA 1
ATOM 673 C C . GLN A 1 87 ? 37.399 -18.579 -10.148 1.00 55.84 87 GLN A C 1
ATOM 675 O O . GLN A 1 87 ? 37.439 -18.435 -8.926 1.00 55.84 87 GLN A O 1
ATOM 680 N N . GLY A 1 88 ? 37.317 -19.773 -10.736 1.00 47.03 88 GLY A N 1
ATOM 681 C CA . GLY A 1 88 ? 37.547 -21.023 -10.040 1.00 47.03 88 GLY A CA 1
ATOM 682 C C . GLY A 1 88 ? 38.792 -20.899 -9.168 1.00 47.03 88 GLY A C 1
ATOM 683 O O . GLY A 1 88 ? 39.829 -20.415 -9.624 1.00 47.03 88 GLY A O 1
ATOM 684 N N . ARG A 1 89 ? 38.651 -21.312 -7.905 1.00 56.03 89 ARG A N 1
ATOM 685 C CA . ARG A 1 89 ? 39.717 -21.424 -6.904 1.00 56.03 89 ARG A CA 1
ATOM 686 C C . ARG A 1 89 ? 41.028 -21.867 -7.560 1.00 56.03 89 ARG A C 1
ATOM 688 O O . ARG A 1 89 ? 41.239 -23.056 -7.797 1.00 56.03 89 ARG A O 1
ATOM 695 N N . ARG A 1 90 ? 41.926 -20.924 -7.845 1.00 49.50 90 ARG A N 1
ATOM 696 C CA . ARG A 1 90 ? 43.297 -21.250 -8.235 1.00 49.50 90 ARG A CA 1
ATOM 697 C C . ARG A 1 90 ? 44.052 -21.600 -6.962 1.00 49.50 90 ARG A C 1
ATOM 699 O O . ARG A 1 90 ? 44.352 -20.731 -6.150 1.00 49.50 90 ARG A O 1
ATOM 706 N N . GLY A 1 91 ? 44.305 -22.894 -6.780 1.00 57.62 91 GLY A N 1
ATOM 707 C CA . GLY A 1 91 ? 45.186 -23.397 -5.733 1.00 57.62 91 GLY A CA 1
ATOM 708 C C . GLY A 1 91 ? 46.562 -22.728 -5.796 1.00 57.62 91 GLY A C 1
ATOM 709 O O . GLY A 1 91 ? 47.103 -22.471 -6.871 1.00 57.62 91 GLY A O 1
ATOM 710 N N . THR A 1 92 ? 47.114 -22.447 -4.621 1.00 54.09 92 THR A N 1
ATOM 711 C CA . THR A 1 92 ? 48.380 -21.749 -4.366 1.00 54.09 92 THR A CA 1
ATOM 712 C C . THR A 1 92 ? 49.604 -22.631 -4.632 1.00 54.09 92 THR A C 1
ATOM 714 O O . THR A 1 92 ? 50.411 -22.863 -3.733 1.00 54.09 92 THR A O 1
ATOM 717 N N . VAL A 1 93 ? 49.761 -23.150 -5.851 1.00 60.09 93 VAL A N 1
ATOM 718 C CA . VAL A 1 93 ? 50.979 -23.888 -6.224 1.00 60.09 93 VAL A CA 1
ATOM 719 C C . VAL A 1 93 ? 51.769 -23.136 -7.298 1.00 60.09 93 VAL A C 1
ATOM 721 O O . VAL A 1 93 ? 51.222 -22.834 -8.361 1.00 60.09 93 VAL A O 1
ATOM 724 N N . PRO A 1 94 ? 53.057 -22.815 -7.065 1.00 53.84 94 PRO A N 1
ATOM 725 C CA . PRO A 1 94 ? 53.898 -22.238 -8.099 1.00 53.84 94 PRO A CA 1
ATOM 726 C C . PRO A 1 94 ? 54.307 -23.332 -9.094 1.00 53.84 94 PRO A C 1
ATOM 728 O O . PRO A 1 94 ? 54.922 -24.337 -8.738 1.00 53.84 94 PRO A O 1
ATOM 731 N N . SER A 1 95 ? 53.969 -23.127 -10.367 1.00 53.03 95 SER A N 1
ATOM 732 C CA . SER A 1 95 ? 54.385 -23.991 -11.473 1.00 53.03 95 SER A CA 1
ATOM 733 C C . SER A 1 95 ? 55.870 -23.775 -11.780 1.00 53.03 95 SER A C 1
ATOM 735 O O . SER A 1 95 ? 56.240 -22.820 -12.463 1.00 53.03 95 SER A O 1
ATOM 737 N N . SER A 1 96 ? 56.732 -24.680 -11.315 1.00 51.94 96 SER A N 1
ATOM 738 C CA . SER A 1 96 ? 58.126 -24.741 -11.759 1.00 51.94 96 SER A CA 1
ATOM 739 C C . SER A 1 96 ? 58.205 -25.396 -13.139 1.00 51.94 96 SER A C 1
ATOM 741 O O . SER A 1 96 ? 58.044 -26.606 -13.276 1.00 51.94 96 SER A O 1
ATOM 743 N N . SER A 1 97 ? 58.467 -24.598 -14.177 1.00 41.66 97 SER A N 1
ATOM 744 C CA . SER A 1 97 ? 58.940 -25.108 -15.467 1.00 41.66 97 SER A CA 1
ATOM 745 C C . SER A 1 97 ? 59.911 -24.132 -16.136 1.00 41.66 97 SER A C 1
ATOM 747 O O . SER A 1 97 ? 59.525 -23.224 -16.868 1.00 41.66 97 SER A O 1
ATOM 749 N N . ARG A 1 98 ? 61.200 -24.371 -15.869 1.00 48.19 98 ARG A N 1
ATOM 750 C CA . ARG A 1 98 ? 62.337 -24.374 -16.810 1.00 48.19 98 ARG A CA 1
ATOM 751 C C . ARG A 1 98 ? 62.180 -23.511 -18.080 1.00 48.19 98 ARG A C 1
ATOM 753 O O . ARG A 1 98 ? 61.573 -23.943 -19.059 1.00 48.19 98 ARG A O 1
ATOM 760 N N . ARG A 1 99 ? 62.885 -22.373 -18.140 1.00 40.47 99 ARG A N 1
ATOM 761 C CA . ARG A 1 99 ? 63.331 -21.768 -19.409 1.00 40.47 99 ARG A CA 1
ATOM 762 C C . ARG A 1 99 ? 64.827 -21.451 -19.383 1.00 40.47 99 ARG A C 1
ATOM 764 O O . ARG A 1 99 ? 65.387 -21.015 -18.388 1.00 40.47 99 ARG A O 1
ATOM 771 N N . LYS A 1 100 ? 65.437 -21.785 -20.515 1.00 49.53 100 LYS A N 1
ATOM 772 C CA . LYS A 1 100 ? 66.856 -21.850 -20.874 1.00 49.53 100 LYS A CA 1
ATOM 773 C C . LYS A 1 100 ? 67.348 -20.439 -21.239 1.00 49.53 100 LYS A C 1
ATOM 775 O O . LYS A 1 100 ? 66.748 -19.819 -22.110 1.00 49.53 100 LYS A O 1
ATOM 780 N N . GLY A 1 101 ? 68.423 -19.951 -20.617 1.00 42.53 101 GLY A N 1
ATOM 781 C CA . GLY A 1 101 ? 69.064 -18.663 -20.926 1.00 42.53 101 GLY A CA 1
ATOM 782 C C . GLY A 1 101 ? 70.546 -18.679 -20.526 1.00 42.53 101 GLY A C 1
ATOM 783 O O . GLY A 1 101 ? 70.880 -19.250 -19.496 1.00 42.53 101 GLY A O 1
ATOM 784 N N . LYS A 1 102 ? 71.416 -18.152 -21.398 1.00 50.25 102 LYS A N 1
ATOM 785 C CA . LYS A 1 102 ? 72.899 -18.213 -21.407 1.00 50.25 102 LYS A CA 1
ATOM 786 C C . LYS A 1 102 ? 73.601 -17.824 -20.082 1.00 50.25 102 LYS A C 1
ATOM 788 O O . LYS A 1 102 ? 73.085 -16.955 -19.386 1.00 50.25 102 LYS A O 1
ATOM 793 N N . PRO A 1 103 ? 74.803 -18.371 -19.786 1.00 54.88 103 PRO A N 1
ATOM 794 C CA . PRO A 1 103 ? 75.610 -17.938 -18.643 1.00 54.88 103 PRO A CA 1
ATOM 795 C C . PRO A 1 103 ? 76.322 -16.590 -18.918 1.00 54.88 103 PRO A C 1
ATOM 797 O O . PRO A 1 103 ? 76.662 -16.321 -20.075 1.00 54.88 103 PRO A O 1
ATOM 800 N N . PRO A 1 104 ? 76.542 -15.743 -17.891 1.00 60.09 104 PRO A N 1
ATOM 801 C CA . PRO A 1 104 ? 77.299 -14.490 -17.999 1.00 60.09 104 PRO A CA 1
ATOM 802 C C . PRO A 1 104 ? 78.829 -14.718 -17.961 1.00 60.09 104 PRO A C 1
ATOM 804 O O . PRO A 1 104 ? 79.265 -15.766 -17.477 1.00 60.09 104 PRO A O 1
ATOM 807 N N . PRO A 1 105 ? 79.643 -13.772 -18.475 1.00 50.00 105 PRO A N 1
ATOM 808 C CA . PRO A 1 105 ? 81.093 -13.914 -18.562 1.00 50.00 105 PRO A CA 1
ATOM 809 C C . PRO A 1 105 ? 81.811 -13.508 -17.263 1.00 50.00 105 PRO A C 1
ATOM 811 O O . PRO A 1 105 ? 81.462 -12.511 -16.639 1.00 50.00 105 PRO A O 1
ATOM 814 N N . ASP A 1 106 ? 82.810 -14.322 -16.926 1.00 51.66 106 ASP A N 1
ATOM 815 C CA . ASP A 1 106 ? 84.070 -14.050 -16.217 1.00 51.66 106 ASP A CA 1
ATOM 816 C C . ASP A 1 106 ? 84.062 -13.191 -14.932 1.00 51.66 106 ASP A C 1
ATOM 818 O O . ASP A 1 106 ? 84.018 -11.963 -14.962 1.00 51.66 106 ASP A O 1
ATOM 822 N N . LEU A 1 107 ? 84.188 -13.864 -13.783 1.00 55.53 107 LEU A N 1
ATOM 823 C CA . LEU A 1 107 ? 84.563 -13.275 -12.495 1.00 55.53 107 LEU A CA 1
ATOM 824 C C . LEU A 1 107 ? 85.919 -13.864 -12.087 1.00 55.53 107 LEU A C 1
ATOM 826 O O . LEU A 1 107 ? 85.971 -14.886 -11.400 1.00 55.53 107 LEU A O 1
ATOM 830 N N . GLU A 1 108 ? 87.016 -13.230 -12.499 1.00 56.75 108 GLU A N 1
ATOM 831 C CA . GLU A 1 108 ? 88.330 -13.495 -11.908 1.00 56.75 108 GLU A CA 1
ATOM 832 C C . GLU A 1 108 ? 88.426 -12.812 -10.524 1.00 56.75 108 GLU A C 1
ATOM 834 O O . GLU A 1 108 ? 88.134 -11.618 -10.398 1.00 56.75 108 GLU A O 1
ATOM 839 N N . PRO A 1 109 ? 88.813 -13.531 -9.454 1.00 59.16 109 PRO A N 1
ATOM 840 C CA . PRO A 1 109 ? 88.949 -12.953 -8.123 1.00 59.16 109 PRO A CA 1
ATOM 841 C C . PRO A 1 109 ? 90.315 -12.268 -7.962 1.00 59.16 109 PRO A C 1
ATOM 843 O O . PRO A 1 109 ? 91.355 -12.926 -7.947 1.00 59.16 109 PRO A O 1
ATOM 846 N N . HIS A 1 110 ? 90.329 -10.947 -7.772 1.00 60.44 110 HIS A N 1
ATOM 847 C CA . HIS A 1 110 ? 91.536 -10.238 -7.339 1.00 60.44 110 HIS A CA 1
ATOM 848 C C . HIS A 1 110 ? 91.773 -10.428 -5.826 1.00 60.44 110 HIS A C 1
ATOM 850 O O . HIS A 1 110 ? 90.845 -10.226 -5.037 1.00 60.44 110 HIS A O 1
ATOM 856 N N . PRO A 1 111 ? 92.999 -10.76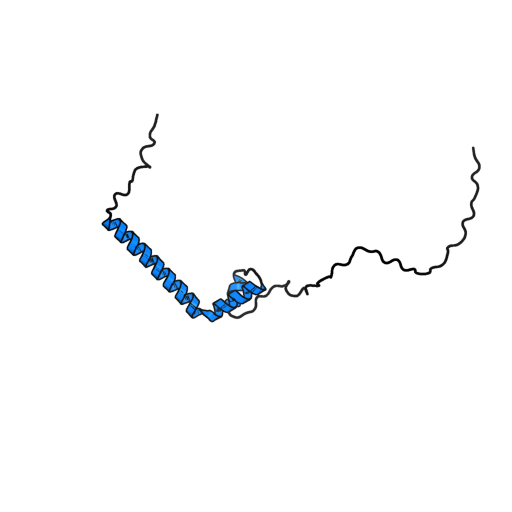8 -5.384 1.00 66.50 111 PRO A N 1
ATOM 857 C CA . PRO A 1 111 ? 93.335 -10.830 -3.965 1.00 66.50 111 PRO A CA 1
ATOM 858 C C . PRO A 1 111 ? 93.489 -9.416 -3.380 1.00 66.50 111 PRO A C 1
ATOM 860 O O . PRO A 1 111 ? 94.161 -8.566 -3.964 1.00 66.50 111 PRO A O 1
ATOM 863 N N . GLN A 1 112 ? 92.899 -9.161 -2.207 1.00 63.72 112 GLN A N 1
ATOM 864 C CA . GLN A 1 112 ? 93.185 -7.954 -1.420 1.00 63.72 112 GLN A CA 1
ATOM 865 C C . GLN A 1 112 ? 94.472 -8.161 -0.599 1.00 63.72 112 GLN A C 1
ATOM 867 O O . GLN A 1 112 ? 94.567 -9.172 0.102 1.00 63.72 112 GLN A O 1
ATOM 872 N N . PRO A 1 113 ? 95.456 -7.241 -0.638 1.00 61.22 113 PRO A N 1
ATOM 873 C CA . PRO A 1 113 ? 96.583 -7.276 0.280 1.00 61.22 113 PRO A CA 1
ATOM 874 C C . PRO A 1 113 ? 96.187 -6.660 1.624 1.00 61.22 113 PRO A C 1
ATOM 876 O O . PRO A 1 113 ? 95.594 -5.584 1.683 1.00 61.22 113 PRO A O 1
ATOM 879 N N . GLY A 1 114 ? 96.522 -7.364 2.702 1.00 53.69 114 GLY A N 1
ATOM 880 C CA . GLY A 1 114 ? 96.329 -6.886 4.063 1.00 53.69 114 GLY A CA 1
ATOM 881 C C . GLY A 1 114 ? 97.306 -5.780 4.454 1.00 53.69 114 GLY A C 1
ATOM 882 O O . GLY A 1 114 ? 98.472 -5.787 4.052 1.00 53.69 114 GLY A O 1
ATOM 883 N N . SER A 1 115 ? 96.811 -4.868 5.285 1.00 45.78 115 SER A N 1
ATOM 884 C CA . SER A 1 115 ? 97.486 -4.187 6.399 1.00 45.78 115 SER A CA 1
ATOM 885 C C . SER A 1 115 ? 96.405 -3.591 7.294 1.00 45.78 115 SER A C 1
ATOM 887 O O . SER A 1 115 ? 95.488 -2.954 6.731 1.00 45.78 115 SER A O 1
#

Solvent-accessible surface area (backbone atoms only — not comparable to full-atom values): 7845 Å² total; per-residue (Å²): 133,87,85,93,75,86,83,86,73,84,69,77,86,62,52,70,72,54,50,52,52,50,53,52,52,53,49,50,54,50,53,51,52,49,51,50,53,50,48,56,48,61,77,37,42,68,46,52,51,44,49,51,53,50,36,72,76,58,73,61,77,55,76,68,44,49,55,31,35,63,74,70,42,76,76,86,64,94,74,78,80,62,77,85,74,82,73,67,86,76,73,96,69,85,84,87,74,90,84,91,77,86,87,82,84,84,85,80,85,80,83,82,83,88,130

Mean predicted aligned error: 18.05 Å